Protein AF-A0A7J7PKA7-F1 (afdb_monomer_lite)

pLDDT: mean 72.41, std 15.95, range [41.19, 94.94]

Foldseek 3Di:
DVVVVVVVVVVVVVVVVVPPPCVVVCPVVCVVPDPPSADCQADDPRHGDDDQPQKDKFKDAPPHGDPDDDPPGDIDIDIGRHPDDDDDDDDDPDDDDDPDDDPD

Sequence (104 aa):
MARIAILACCCLLLIASTSAYPTFWVLEEEAVNDCLAHPEESEGRHPAPVADRTTTFQVTTDGAPATALCPGGQYDVVVDFGNSPRRALLTASAGTLGRATSPW

Secondary structure (DSSP, 8-state):
-HHHHHHHHHHHHHHHTT---GGGS--TTTTTT----S-SS-BTTBPPP---SS-EEEEEETTEE-SS--TT---EEEEE-TTS--------SSS---------

Radius of gyration: 20.8 Å; chains: 1; bounding box: 34×38×69 Å

Structure (mmCIF, N/CA/C/O backbone):
data_AF-A0A7J7PKA7-F1
#
_entry.id   AF-A0A7J7PKA7-F1
#
loop_
_atom_site.group_PDB
_atom_site.id
_atom_site.type_symbol
_atom_site.label_atom_id
_atom_site.label_alt_id
_atom_site.label_comp_id
_atom_site.label_asym_id
_atom_site.label_entity_id
_atom_site.label_seq_id
_atom_site.pdbx_PDB_ins_code
_atom_site.Cartn_x
_atom_site.Cartn_y
_atom_site.Cartn_z
_atom_site.occupancy
_atom_site.B_iso_or_equiv
_atom_site.auth_seq_id
_atom_site.auth_comp_id
_atom_site.auth_asym_id
_atom_site.auth_atom_id
_atom_site.pdbx_PDB_model_num
ATOM 1 N N . MET A 1 1 ? -4.080 -5.718 -53.547 1.00 62.16 1 MET A N 1
ATOM 2 C CA . MET A 1 1 ? -3.805 -6.820 -52.595 1.00 62.16 1 MET A CA 1
ATOM 3 C C . MET A 1 1 ? -2.705 -6.484 -51.583 1.00 62.16 1 MET A C 1
ATOM 5 O O . MET A 1 1 ? -2.960 -6.638 -50.399 1.00 62.16 1 MET A O 1
ATOM 9 N N . ALA A 1 2 ? -1.553 -5.927 -51.983 1.00 71.75 2 ALA A N 1
ATOM 10 C CA . ALA A 1 2 ? -0.456 -5.591 -51.053 1.00 71.75 2 ALA A CA 1
ATOM 11 C C . ALA A 1 2 ? -0.844 -4.676 -49.866 1.00 71.75 2 ALA A C 1
ATOM 13 O O . ALA A 1 2 ? -0.404 -4.901 -48.747 1.00 71.75 2 ALA A O 1
ATOM 14 N N . ARG A 1 3 ? -1.721 -3.682 -50.075 1.00 71.94 3 ARG A N 1
ATOM 15 C CA . ARG A 1 3 ? -2.152 -2.754 -49.008 1.00 71.94 3 ARG A CA 1
ATOM 16 C C . ARG A 1 3 ? -2.973 -3.425 -47.898 1.00 71.94 3 ARG A C 1
ATOM 18 O O . ARG A 1 3 ? -2.846 -3.041 -46.745 1.00 71.94 3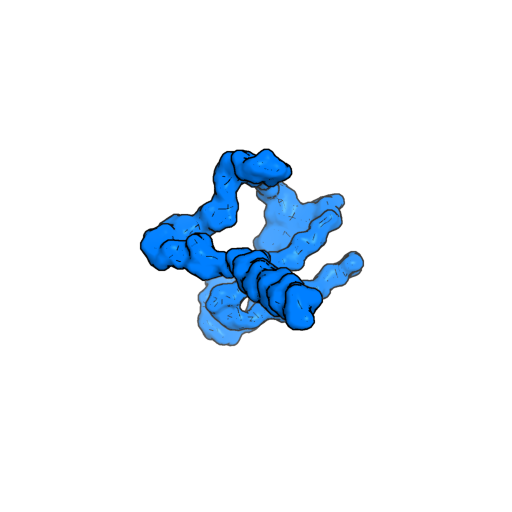 ARG A O 1
ATOM 25 N N . ILE A 1 4 ? -3.768 -4.441 -48.241 1.00 80.31 4 ILE A N 1
ATOM 26 C CA . ILE A 1 4 ? -4.563 -5.212 -47.269 1.00 80.31 4 ILE A CA 1
ATOM 27 C C . ILE A 1 4 ? -3.642 -6.145 -46.473 1.00 80.31 4 ILE A C 1
ATOM 29 O O . ILE A 1 4 ? -3.781 -6.251 -45.261 1.00 80.31 4 ILE A O 1
ATOM 33 N N . ALA A 1 5 ? -2.650 -6.749 -47.136 1.00 79.94 5 ALA A N 1
ATOM 34 C CA . ALA A 1 5 ? -1.658 -7.599 -46.483 1.00 79.94 5 ALA A CA 1
ATOM 35 C C . ALA A 1 5 ? -0.781 -6.824 -45.481 1.00 79.94 5 ALA A C 1
ATOM 37 O O . ALA A 1 5 ? -0.514 -7.323 -44.393 1.00 79.94 5 ALA A O 1
ATOM 38 N N . ILE A 1 6 ? -0.385 -5.589 -45.810 1.00 83.44 6 ILE A N 1
ATOM 39 C CA . ILE A 1 6 ? 0.383 -4.725 -44.898 1.00 83.44 6 ILE A CA 1
ATOM 40 C C . ILE A 1 6 ? -0.462 -4.333 -43.683 1.00 83.44 6 ILE A C 1
ATOM 42 O O . ILE A 1 6 ? 0.016 -4.447 -42.559 1.00 83.44 6 ILE A O 1
ATOM 46 N N . LEU A 1 7 ? -1.725 -3.937 -43.886 1.00 82.94 7 LEU A N 1
ATOM 47 C CA . LEU A 1 7 ? -2.607 -3.572 -42.775 1.00 82.94 7 LEU A CA 1
ATOM 48 C C . LEU A 1 7 ? -2.853 -4.765 -41.836 1.00 82.94 7 LEU A C 1
ATOM 50 O O . LEU A 1 7 ? -2.748 -4.624 -40.623 1.00 82.94 7 LEU A O 1
ATOM 54 N N . ALA A 1 8 ? -3.106 -5.952 -42.398 1.00 83.25 8 ALA A N 1
ATOM 55 C CA . ALA A 1 8 ? -3.288 -7.180 -41.629 1.00 83.25 8 ALA A CA 1
ATOM 56 C C . ALA A 1 8 ? -2.020 -7.573 -40.848 1.00 83.25 8 ALA A C 1
ATOM 58 O O . ALA A 1 8 ? -2.112 -7.956 -39.684 1.00 83.25 8 ALA A O 1
ATOM 59 N N . CYS A 1 9 ? -0.838 -7.418 -41.453 1.00 81.75 9 CYS A N 1
ATOM 60 C CA . CYS A 1 9 ? 0.447 -7.670 -40.800 1.00 81.75 9 CYS A CA 1
ATOM 61 C C . CYS A 1 9 ? 0.705 -6.685 -39.644 1.00 81.75 9 CYS A C 1
ATOM 63 O O . CYS A 1 9 ? 1.073 -7.102 -38.548 1.00 81.75 9 CYS A O 1
ATOM 65 N N . CYS A 1 10 ? 0.426 -5.391 -39.836 1.00 77.75 10 CYS A N 1
ATOM 66 C CA . CYS A 1 10 ? 0.538 -4.390 -38.773 1.00 77.75 10 CYS A CA 1
ATOM 67 C C . CYS A 1 10 ? -0.436 -4.652 -37.612 1.00 77.75 10 CYS A C 1
ATOM 69 O O . CYS A 1 10 ? -0.045 -4.516 -36.454 1.00 77.75 10 CYS A O 1
ATOM 71 N N . CYS A 1 11 ? -1.676 -5.067 -37.891 1.00 77.69 11 CYS A N 1
ATOM 72 C CA . CYS A 1 11 ? -2.639 -5.427 -36.846 1.00 77.69 11 CYS A CA 1
ATOM 73 C C . CYS A 1 11 ? -2.217 -6.682 -36.063 1.00 77.69 11 CYS A C 1
ATOM 75 O O . CYS A 1 11 ? -2.376 -6.709 -34.846 1.00 77.69 11 CYS A O 1
ATOM 77 N N . LEU A 1 12 ? -1.635 -7.689 -36.723 1.00 73.06 12 LEU A N 1
ATOM 78 C CA . LEU A 1 12 ? -1.100 -8.888 -36.060 1.00 73.06 12 LEU A CA 1
ATOM 79 C C . LEU A 1 12 ? 0.091 -8.570 -35.143 1.00 73.06 12 LEU A C 1
ATOM 81 O O . LEU A 1 12 ? 0.179 -9.113 -34.044 1.00 73.06 12 LEU A O 1
ATOM 85 N N . LEU A 1 13 ? 0.971 -7.653 -35.554 1.00 72.69 13 LEU A N 1
ATOM 86 C CA . LEU A 1 13 ? 2.106 -7.211 -34.736 1.00 72.69 13 LEU A CA 1
ATOM 87 C C . LEU A 1 13 ? 1.663 -6.398 -33.508 1.00 72.69 13 LEU A C 1
ATOM 89 O O . LEU A 1 13 ? 2.258 -6.533 -32.442 1.00 72.69 13 LEU A O 1
ATOM 93 N N . LEU A 1 14 ? 0.587 -5.613 -33.626 1.00 67.12 14 LEU A N 1
ATOM 94 C CA . LEU A 1 14 ? 0.029 -4.846 -32.507 1.00 67.12 14 LEU A CA 1
ATOM 95 C C . LEU A 1 14 ? -0.552 -5.742 -31.400 1.00 67.12 14 LEU A C 1
ATOM 97 O O . LEU A 1 14 ? -0.380 -5.435 -30.221 1.00 67.12 14 LEU A O 1
ATOM 101 N N . ILE A 1 15 ? -1.168 -6.873 -31.763 1.00 63.06 15 ILE A N 1
ATOM 102 C CA . ILE A 1 15 ? -1.707 -7.859 -30.806 1.00 63.06 15 ILE A CA 1
ATOM 103 C C . ILE A 1 15 ? -0.575 -8.579 -30.048 1.00 63.06 15 ILE A C 1
ATOM 105 O O . ILE A 1 15 ? -0.741 -8.935 -28.884 1.00 63.06 15 ILE A O 1
ATOM 109 N N . ALA A 1 16 ? 0.603 -8.745 -30.661 1.00 60.53 16 ALA A N 1
ATOM 110 C CA . ALA A 1 16 ? 1.773 -9.304 -29.976 1.00 60.53 16 ALA A CA 1
ATOM 111 C C . ALA A 1 16 ? 2.387 -8.320 -28.957 1.00 60.53 16 ALA A C 1
ATOM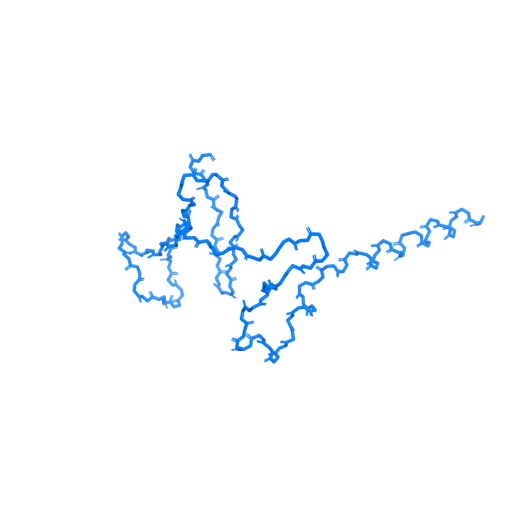 113 O O . ALA A 1 16 ? 2.908 -8.738 -27.921 1.00 60.53 16 ALA A O 1
ATOM 114 N N . SER A 1 17 ? 2.288 -7.010 -29.215 1.00 58.47 17 SER A N 1
ATOM 115 C CA . SER A 1 17 ? 2.863 -5.958 -28.362 1.00 58.47 17 SER A CA 1
ATOM 116 C C . SER A 1 17 ? 2.021 -5.553 -27.143 1.00 58.47 17 SER A C 1
ATOM 118 O O . SER A 1 17 ? 2.494 -4.770 -26.326 1.00 58.47 17 SER A O 1
ATOM 120 N N . THR A 1 18 ? 0.807 -6.086 -26.960 1.00 54.16 18 THR A N 1
ATOM 121 C CA . THR A 1 18 ? -0.017 -5.810 -25.760 1.00 54.16 18 THR A CA 1
ATOM 122 C C . THR A 1 18 ? 0.225 -6.783 -24.605 1.00 54.16 18 THR A C 1
ATOM 124 O O . THR A 1 18 ? -0.520 -6.792 -23.630 1.00 54.16 18 THR A O 1
ATOM 127 N N . SER A 1 19 ? 1.286 -7.583 -24.682 1.00 49.72 19 SER A N 1
ATOM 128 C CA . SER A 1 19 ? 1.644 -8.593 -23.688 1.00 49.72 19 SER A CA 1
ATOM 129 C C . SER A 1 19 ? 2.538 -8.063 -22.560 1.00 49.72 19 SER A C 1
ATOM 131 O O . SER A 1 19 ? 3.476 -8.725 -22.132 1.00 49.72 19 SER A O 1
ATOM 133 N N . ALA A 1 20 ? 2.212 -6.898 -21.994 1.00 45.75 20 ALA A N 1
ATOM 134 C CA . ALA A 1 20 ? 2.618 -6.596 -20.620 1.00 45.75 20 ALA A CA 1
ATOM 135 C C . ALA A 1 20 ? 1.716 -7.406 -19.672 1.00 45.75 20 ALA A C 1
ATOM 137 O O . ALA A 1 20 ? 0.859 -6.850 -18.993 1.00 45.75 20 ALA A O 1
ATOM 138 N N . TYR A 1 21 ? 1.824 -8.737 -19.716 1.00 49.00 21 TYR A N 1
ATOM 139 C CA . TYR A 1 21 ? 1.058 -9.622 -18.850 1.00 49.00 21 TYR A CA 1
ATOM 140 C C . TYR A 1 21 ? 1.786 -9.732 -17.507 1.00 49.00 21 TYR A C 1
ATOM 142 O O . TYR A 1 21 ? 2.873 -10.315 -17.460 1.00 49.00 21 TYR A O 1
ATOM 150 N N . PRO A 1 22 ? 1.192 -9.250 -16.401 1.00 49.12 22 PRO A N 1
ATOM 151 C CA . PRO A 1 22 ? 1.747 -9.459 -15.065 1.00 49.12 22 PRO A CA 1
ATOM 152 C C . PRO A 1 22 ? 1.937 -10.948 -14.742 1.00 49.12 22 PRO A C 1
ATOM 154 O O . PRO A 1 22 ? 2.774 -11.300 -13.926 1.00 49.12 22 PRO A O 1
ATOM 157 N N . THR A 1 23 ? 1.214 -11.841 -15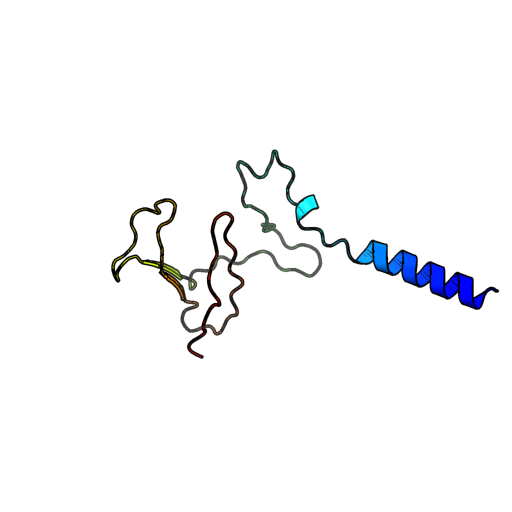.426 1.00 48.12 23 THR A N 1
ATOM 158 C CA . THR A 1 23 ? 1.298 -13.295 -15.246 1.00 48.12 23 THR A CA 1
ATOM 159 C C . THR A 1 23 ? 2.626 -13.919 -15.684 1.00 48.12 23 THR A C 1
ATOM 161 O O . THR A 1 23 ? 2.892 -15.039 -15.278 1.00 48.12 23 THR A O 1
ATOM 164 N N . PHE A 1 24 ? 3.479 -13.238 -16.463 1.00 48.47 24 PHE A N 1
ATOM 165 C CA . PHE A 1 24 ? 4.850 -13.724 -16.719 1.00 48.47 24 PHE A CA 1
ATOM 166 C C . PHE A 1 24 ? 5.842 -13.372 -15.600 1.00 48.47 24 PHE A C 1
ATOM 168 O O . PHE A 1 24 ? 6.935 -13.923 -15.576 1.00 48.47 24 PHE A O 1
ATOM 175 N N . TRP A 1 25 ? 5.461 -12.487 -14.676 1.00 47.22 25 TRP A N 1
ATOM 176 C CA . TRP A 1 25 ? 6.253 -12.110 -13.497 1.00 47.22 25 TRP A CA 1
ATOM 177 C C . TRP A 1 25 ? 5.852 -12.901 -12.248 1.00 47.22 25 TRP A C 1
ATOM 179 O O . TRP A 1 25 ? 6.406 -12.701 -11.175 1.00 47.22 25 TRP A O 1
ATOM 189 N N . VAL A 1 26 ? 4.867 -13.789 -12.385 1.00 46.19 26 VAL A N 1
ATOM 190 C CA . VAL A 1 26 ? 4.395 -14.680 -11.330 1.00 46.19 26 VAL A CA 1
ATOM 191 C C . VAL A 1 26 ? 4.771 -16.094 -11.752 1.00 46.19 26 VAL A C 1
ATOM 193 O O . VAL A 1 26 ? 3.940 -16.860 -12.232 1.00 46.19 26 VAL A O 1
ATOM 196 N N . LEU A 1 27 ? 6.054 -16.433 -11.637 1.00 49.94 27 LEU A N 1
ATOM 197 C CA . LEU A 1 27 ? 6.429 -17.837 -11.529 1.00 49.94 27 LEU A CA 1
ATOM 198 C C . LEU A 1 27 ? 5.949 -18.296 -10.148 1.00 49.94 27 LEU A C 1
ATOM 200 O O . LEU A 1 27 ? 6.374 -17.770 -9.122 1.00 49.94 27 LEU A O 1
ATOM 204 N N . GLU A 1 28 ? 5.001 -19.233 -10.132 1.00 51.53 28 GLU A N 1
ATOM 205 C CA . GLU A 1 28 ? 4.286 -19.693 -8.931 1.00 51.53 28 GLU A CA 1
ATOM 206 C C . GLU A 1 28 ? 5.208 -20.219 -7.808 1.00 51.53 28 GLU A C 1
ATOM 208 O O . GLU A 1 28 ? 4.777 -20.274 -6.660 1.00 51.53 28 GLU A O 1
ATOM 213 N N . GLU A 1 29 ? 6.475 -20.548 -8.095 1.00 48.12 29 GLU A N 1
ATOM 214 C CA . GLU A 1 29 ? 7.470 -20.953 -7.085 1.00 48.12 29 GLU A CA 1
ATOM 215 C C . GLU A 1 29 ? 8.230 -19.779 -6.431 1.00 48.12 29 GLU A C 1
ATOM 217 O O . GLU A 1 29 ? 8.651 -19.906 -5.282 1.00 48.12 29 GLU A O 1
ATOM 222 N N . GLU A 1 30 ? 8.358 -18.619 -7.088 1.00 47.03 30 GLU A N 1
ATOM 223 C CA . GLU A 1 30 ? 8.976 -17.410 -6.502 1.00 47.03 30 GLU A CA 1
ATOM 224 C C . GLU A 1 30 ? 7.958 -16.591 -5.690 1.00 47.03 30 GLU A C 1
ATOM 226 O O . GLU A 1 30 ? 8.288 -15.997 -4.662 1.00 47.03 30 GLU A O 1
ATOM 231 N N . ALA A 1 31 ? 6.681 -16.647 -6.080 1.00 48.66 31 ALA A N 1
ATOM 232 C CA . ALA A 1 31 ? 5.592 -15.895 -5.453 1.00 48.66 31 ALA A CA 1
ATOM 233 C C . ALA A 1 31 ? 5.278 -16.299 -3.996 1.00 48.66 31 ALA A C 1
ATOM 235 O O . ALA A 1 31 ? 4.569 -15.573 -3.300 1.00 48.66 31 ALA A O 1
ATOM 236 N N . VAL A 1 32 ? 5.775 -17.450 -3.521 1.00 47.06 32 VAL A N 1
ATOM 237 C CA . VAL A 1 32 ? 5.517 -17.936 -2.151 1.00 47.06 32 VAL A CA 1
ATOM 238 C C . VAL A 1 32 ? 6.505 -17.352 -1.133 1.00 47.06 32 VAL A C 1
ATOM 240 O O . VAL A 1 32 ? 6.177 -17.294 0.050 1.00 47.06 32 VAL A O 1
ATOM 243 N N . ASN A 1 33 ? 7.672 -16.863 -1.573 1.00 42.69 33 ASN A N 1
ATOM 244 C CA . ASN A 1 33 ? 8.663 -16.249 -0.680 1.00 42.69 33 ASN A CA 1
ATOM 245 C C . ASN A 1 33 ? 8.999 -14.795 -1.020 1.00 42.69 33 ASN A C 1
ATOM 247 O O . ASN A 1 33 ? 9.431 -14.079 -0.122 1.00 42.69 33 ASN A O 1
ATOM 251 N N . ASP A 1 34 ? 8.736 -14.340 -2.247 1.00 46.84 34 ASP A N 1
ATOM 252 C CA . ASP A 1 34 ? 9.103 -13.001 -2.688 1.00 46.84 34 ASP A CA 1
ATOM 253 C C . ASP A 1 34 ? 7.946 -12.293 -3.393 1.00 46.84 34 ASP A C 1
ATOM 255 O O . ASP A 1 34 ? 7.752 -12.363 -4.604 1.00 46.84 34 ASP A O 1
ATOM 259 N N . CYS A 1 35 ? 7.267 -11.426 -2.647 1.00 47.41 35 CYS A N 1
ATOM 260 C CA . CYS A 1 35 ? 6.657 -10.228 -3.224 1.00 47.41 35 CYS A CA 1
ATOM 261 C C . CYS A 1 35 ? 7.736 -9.220 -3.710 1.00 47.41 35 CYS A C 1
ATOM 263 O O . CYS A 1 35 ? 7.517 -8.012 -3.632 1.00 47.41 35 CYS A O 1
ATOM 265 N N . LEU A 1 36 ? 8.896 -9.680 -4.213 1.00 47.62 36 LEU A N 1
ATOM 266 C CA . LEU A 1 36 ? 9.976 -8.872 -4.802 1.00 47.62 36 LEU A CA 1
ATOM 267 C C . LEU A 1 36 ? 9.729 -8.594 -6.289 1.00 47.62 36 LEU A C 1
ATOM 269 O O . LEU A 1 36 ? 10.648 -8.571 -7.103 1.00 47.62 36 LEU A O 1
ATOM 273 N N . ALA A 1 37 ? 8.489 -8.282 -6.666 1.00 54.47 37 ALA A N 1
ATOM 274 C CA . ALA A 1 37 ? 8.168 -7.783 -8.008 1.00 54.47 37 ALA A CA 1
ATOM 275 C C . ALA A 1 37 ? 8.771 -6.384 -8.301 1.00 54.47 37 ALA A C 1
ATOM 277 O O . ALA A 1 37 ? 8.404 -5.725 -9.276 1.00 54.47 37 ALA A O 1
ATOM 278 N N . HIS A 1 38 ? 9.687 -5.907 -7.456 1.00 56.62 38 HIS A N 1
ATOM 279 C CA . HIS A 1 38 ? 10.427 -4.668 -7.617 1.00 56.62 38 HIS A CA 1
ATOM 280 C C . HIS A 1 38 ? 11.921 -5.002 -7.718 1.00 56.62 38 HIS A C 1
ATOM 282 O O . HIS A 1 38 ? 12.508 -5.377 -6.705 1.00 56.62 38 HIS A O 1
ATOM 288 N N . PRO A 1 39 ? 12.533 -4.875 -8.913 1.00 67.06 39 PRO A N 1
ATOM 289 C CA . PRO A 1 39 ? 13.964 -5.106 -9.096 1.00 67.06 39 PRO A CA 1
ATOM 290 C C . PRO A 1 39 ? 14.759 -4.245 -8.120 1.00 67.06 39 PRO A C 1
ATOM 292 O O . PRO A 1 39 ? 14.501 -3.051 -8.053 1.00 67.06 39 PRO A O 1
ATOM 295 N N . GLU A 1 40 ? 15.709 -4.807 -7.375 1.00 76.31 40 GLU A N 1
ATOM 296 C CA . GLU A 1 40 ? 16.555 -4.021 -6.457 1.00 76.31 40 GLU A CA 1
ATOM 297 C C . GLU A 1 40 ? 17.559 -3.129 -7.203 1.00 76.31 40 GLU A C 1
ATOM 299 O O . GLU A 1 40 ? 18.052 -2.136 -6.666 1.00 76.31 40 GLU A O 1
ATOM 304 N N . GLU A 1 41 ? 17.835 -3.462 -8.463 1.00 80.25 41 GLU A N 1
ATOM 305 C CA . GLU A 1 41 ? 18.758 -2.752 -9.339 1.00 80.25 41 GLU A CA 1
ATOM 306 C C . GLU A 1 41 ? 18.015 -1.944 -10.413 1.00 80.25 41 GLU A C 1
ATOM 308 O O . GLU A 1 41 ? 16.834 -2.147 -10.698 1.00 80.25 41 GLU A O 1
ATOM 313 N N . SER A 1 42 ? 18.713 -0.986 -11.024 1.00 84.12 42 SER A N 1
ATOM 314 C CA . SER A 1 42 ? 18.180 -0.245 -12.167 1.00 84.12 42 SER A CA 1
ATOM 315 C C . SER A 1 42 ? 18.101 -1.135 -13.407 1.00 84.12 42 SER A C 1
ATOM 317 O O . SER A 1 42 ? 19.099 -1.756 -13.763 1.00 84.12 42 SER A O 1
ATOM 319 N N . GLU A 1 43 ? 16.984 -1.085 -14.130 1.00 82.44 43 GLU A N 1
ATOM 320 C CA . GLU A 1 43 ? 16.795 -1.810 -15.392 1.00 82.44 43 GLU A CA 1
ATOM 321 C C . GLU A 1 43 ? 16.549 -0.820 -16.542 1.00 82.44 43 GLU A C 1
ATOM 323 O O . GLU A 1 43 ? 15.563 -0.070 -16.571 1.00 82.44 43 GLU A O 1
ATOM 328 N N . GLY A 1 44 ? 17.467 -0.784 -17.512 1.00 84.88 44 GLY A N 1
ATOM 329 C CA . GLY A 1 44 ? 17.399 0.112 -18.668 1.00 84.88 44 GLY A CA 1
ATOM 330 C C . GLY A 1 44 ? 17.315 1.599 -18.293 1.00 84.88 44 GLY A C 1
ATOM 331 O O . GLY A 1 44 ? 18.312 2.227 -17.949 1.00 84.88 44 GLY A O 1
ATOM 332 N N . ARG A 1 45 ? 16.122 2.194 -18.432 1.00 82.00 45 ARG A N 1
ATOM 333 C CA . ARG A 1 45 ? 15.852 3.614 -18.110 1.00 82.00 45 ARG A CA 1
ATOM 334 C C . ARG A 1 45 ? 15.182 3.814 -16.749 1.00 82.00 45 ARG A C 1
ATOM 336 O O . ARG A 1 45 ? 14.883 4.951 -16.389 1.00 82.00 45 ARG A O 1
ATOM 343 N N . HIS A 1 46 ? 14.913 2.735 -16.025 1.00 70.94 46 HIS A N 1
ATOM 344 C CA . HIS A 1 46 ? 14.256 2.782 -14.730 1.00 70.94 46 HIS A CA 1
ATOM 345 C C . HIS A 1 46 ? 15.318 2.768 -13.625 1.00 70.94 46 HIS A C 1
ATOM 347 O O . HIS A 1 46 ? 16.138 1.849 -13.597 1.00 70.94 46 HIS A O 1
ATOM 353 N N . PRO A 1 47 ? 15.356 3.782 -12.740 1.00 80.00 47 PRO A N 1
ATOM 354 C CA . PRO A 1 47 ? 16.284 3.776 -11.619 1.00 80.00 47 PRO A CA 1
ATOM 355 C C . PRO A 1 47 ? 15.920 2.666 -10.630 1.00 80.00 47 PRO A C 1
ATOM 357 O O . PRO A 1 47 ? 14.761 2.255 -10.551 1.00 80.00 47 PRO A O 1
ATOM 360 N N . ALA A 1 48 ? 16.914 2.231 -9.855 1.00 82.88 48 ALA A N 1
ATOM 361 C CA . ALA A 1 48 ? 16.698 1.326 -8.736 1.00 82.88 48 ALA A CA 1
ATOM 362 C C . ALA A 1 48 ? 15.666 1.915 -7.746 1.00 82.88 48 ALA A C 1
ATOM 364 O O . ALA A 1 48 ? 15.587 3.146 -7.602 1.00 82.88 48 ALA A O 1
ATOM 365 N N . PRO A 1 49 ? 14.887 1.074 -7.045 1.00 79.44 49 PRO A N 1
ATOM 366 C CA . PRO A 1 49 ? 13.966 1.514 -6.013 1.00 79.44 49 PRO A CA 1
ATOM 367 C C . PRO A 1 49 ? 14.686 2.316 -4.936 1.00 79.44 49 PRO A C 1
ATOM 369 O O . PRO A 1 49 ? 15.798 2.002 -4.514 1.00 79.44 49 PRO A O 1
ATOM 372 N N . VAL A 1 50 ? 14.014 3.353 -4.448 1.00 82.25 50 VAL A N 1
ATOM 373 C CA . VAL A 1 50 ? 14.484 4.136 -3.308 1.00 82.25 50 VAL A CA 1
ATOM 374 C C . VAL A 1 50 ? 13.587 3.820 -2.127 1.00 82.25 50 VAL A C 1
ATOM 376 O O . VAL A 1 50 ? 12.363 3.843 -2.252 1.00 82.25 50 VAL A O 1
ATOM 379 N N . ALA A 1 51 ? 14.197 3.549 -0.973 1.00 82.19 51 ALA A N 1
ATOM 380 C CA . ALA A 1 51 ? 13.460 3.304 0.257 1.00 82.19 51 ALA A CA 1
ATOM 381 C C . ALA A 1 51 ? 12.557 4.500 0.593 1.00 82.19 51 ALA A C 1
ATOM 383 O O . ALA A 1 51 ? 13.030 5.620 0.810 1.00 82.19 51 ALA A O 1
ATOM 384 N N . ASP A 1 52 ? 11.256 4.246 0.676 1.00 82.69 52 ASP A N 1
ATOM 385 C CA . ASP A 1 52 ? 10.277 5.253 1.043 1.00 82.69 52 ASP A CA 1
ATOM 386 C C . ASP A 1 52 ? 10.095 5.296 2.559 1.00 82.69 52 ASP A C 1
ATOM 388 O O . ASP A 1 52 ? 9.571 4.370 3.170 1.00 82.69 52 ASP A O 1
ATOM 392 N N . ARG A 1 53 ? 10.543 6.392 3.173 1.00 86.31 53 ARG A N 1
ATOM 393 C CA . ARG A 1 53 ? 10.416 6.626 4.621 1.00 86.31 53 ARG A CA 1
ATOM 394 C C . ARG A 1 53 ? 9.271 7.570 4.979 1.00 86.31 53 ARG A C 1
ATOM 396 O O . ARG A 1 53 ? 9.139 7.959 6.134 1.00 86.31 53 ARG A O 1
ATOM 403 N N . THR A 1 54 ? 8.512 7.998 3.977 1.00 89.69 54 THR A N 1
ATOM 404 C CA . THR A 1 54 ? 7.453 9.004 4.109 1.00 89.69 54 THR A CA 1
ATOM 405 C C . THR A 1 54 ? 6.070 8.402 3.971 1.00 89.69 54 THR A C 1
ATOM 407 O O . THR A 1 54 ? 5.145 8.888 4.612 1.00 89.69 54 THR A O 1
ATOM 410 N N . THR A 1 55 ? 5.931 7.345 3.169 1.00 89.56 55 THR A N 1
ATOM 411 C CA . THR A 1 55 ? 4.649 6.669 3.008 1.00 89.56 55 THR A CA 1
ATOM 412 C C . THR A 1 55 ? 4.298 5.882 4.260 1.00 89.56 55 THR A C 1
ATOM 414 O O . THR A 1 55 ? 5.096 5.075 4.738 1.00 89.56 55 THR A O 1
ATOM 417 N N . THR A 1 56 ? 3.087 6.084 4.772 1.00 89.62 56 THR A N 1
ATOM 418 C CA . THR A 1 56 ? 2.544 5.294 5.878 1.00 89.62 56 THR A CA 1
ATOM 419 C C . THR A 1 56 ? 1.216 4.665 5.487 1.00 89.62 56 THR A C 1
ATOM 421 O O . THR A 1 56 ? 0.446 5.227 4.707 1.00 89.62 56 THR A O 1
ATOM 424 N N . PHE A 1 57 ? 0.964 3.481 6.039 1.00 88.19 57 PHE A N 1
ATOM 425 C CA . PHE A 1 57 ? -0.290 2.756 5.892 1.00 88.19 57 PHE A CA 1
ATOM 426 C C . PHE A 1 57 ? -0.937 2.653 7.263 1.00 88.19 57 PHE A C 1
ATOM 428 O O . PHE A 1 57 ? -0.314 2.183 8.216 1.00 88.19 57 PHE A O 1
ATOM 435 N N . GLN A 1 58 ? -2.185 3.088 7.359 1.00 90.56 58 GLN A N 1
ATOM 436 C CA . GLN A 1 58 ? -2.991 2.929 8.558 1.00 90.56 58 GLN A CA 1
ATOM 437 C C . GLN A 1 58 ? -4.204 2.089 8.204 1.00 90.56 58 GLN A C 1
ATOM 439 O O . GLN A 1 58 ? -4.901 2.378 7.232 1.00 90.56 58 GLN A O 1
ATOM 444 N N . VAL A 1 59 ? -4.430 1.038 8.988 1.00 90.88 59 VAL A N 1
ATOM 445 C CA . VAL A 1 59 ? -5.603 0.181 8.852 1.00 90.88 59 VAL A CA 1
ATOM 446 C C . VAL A 1 59 ? -6.402 0.272 10.136 1.00 90.88 59 VAL A C 1
ATOM 448 O O . VAL A 1 59 ? -5.870 0.040 11.224 1.00 90.88 59 VAL A O 1
ATOM 451 N N . THR A 1 60 ? -7.674 0.628 10.014 1.00 93.44 60 THR A N 1
ATOM 452 C CA . THR A 1 60 ? -8.577 0.800 11.151 1.00 93.44 60 THR A CA 1
ATOM 453 C C . THR A 1 60 ? -9.871 0.020 10.957 1.00 93.44 60 THR A C 1
ATOM 455 O O . THR A 1 60 ? -10.299 -0.232 9.833 1.00 93.44 60 THR A O 1
ATOM 458 N N . THR A 1 61 ? -10.498 -0.356 12.067 1.00 93.88 61 THR A N 1
ATOM 459 C CA . THR A 1 61 ? -11.859 -0.904 12.136 1.00 93.88 61 THR A CA 1
ATOM 460 C C . THR A 1 61 ? -12.598 -0.157 13.236 1.00 93.88 61 THR A C 1
ATOM 462 O O . THR A 1 61 ? -12.035 0.061 14.309 1.00 93.88 61 THR A O 1
ATOM 465 N N . ASP A 1 62 ? -13.819 0.301 12.964 1.00 91.06 62 ASP A N 1
ATOM 466 C CA . ASP A 1 62 ? -14.645 1.053 13.924 1.00 91.06 62 ASP A CA 1
ATOM 467 C C . ASP A 1 62 ? -13.918 2.253 14.573 1.00 91.06 62 ASP A C 1
ATOM 469 O O . ASP A 1 62 ? -14.096 2.565 15.751 1.00 91.06 62 ASP A O 1
ATOM 473 N N . GLY A 1 63 ? -13.053 2.923 13.803 1.00 89.06 63 GLY A N 1
ATOM 474 C CA . GLY A 1 63 ? -12.268 4.077 14.256 1.00 89.06 63 GLY A CA 1
ATOM 475 C C . GLY A 1 63 ? -11.053 3.752 15.136 1.00 89.06 63 GLY A C 1
ATOM 476 O O . GLY A 1 63 ? -10.374 4.677 15.580 1.00 89.06 63 GLY A O 1
ATOM 477 N N . ALA A 1 64 ? -10.743 2.475 15.377 1.00 92.62 64 ALA A N 1
ATOM 478 C CA . ALA A 1 64 ? -9.568 2.037 16.129 1.00 92.62 64 ALA A CA 1
ATOM 479 C C . ALA A 1 64 ? -8.546 1.317 15.228 1.00 92.62 64 ALA A C 1
ATOM 481 O O . ALA A 1 64 ? -8.941 0.703 14.234 1.00 92.62 64 ALA A O 1
ATOM 482 N N . PRO A 1 65 ? -7.238 1.339 15.557 1.00 94.94 65 PRO A N 1
ATOM 483 C CA . PRO A 1 65 ? -6.232 0.567 14.829 1.00 94.94 65 PRO A CA 1
ATOM 484 C C . PRO A 1 65 ? -6.586 -0.922 14.772 1.00 94.94 65 PRO A C 1
ATOM 486 O O . PRO A 1 65 ? -6.795 -1.562 15.805 1.00 94.94 65 PRO A O 1
ATOM 489 N N . ALA A 1 66 ? -6.632 -1.480 13.563 1.00 92.44 66 ALA A N 1
ATOM 490 C CA . ALA A 1 66 ? -6.865 -2.900 13.366 1.00 92.44 66 ALA A CA 1
ATOM 491 C C . ALA A 1 66 ? -5.578 -3.670 13.692 1.00 92.44 66 ALA A C 1
ATOM 493 O O . ALA A 1 66 ? -4.572 -3.549 12.998 1.00 92.44 66 ALA A O 1
ATOM 494 N N . THR A 1 67 ? -5.604 -4.473 14.756 1.00 91.25 67 THR A N 1
ATOM 495 C CA . THR A 1 67 ? -4.473 -5.337 15.142 1.00 91.25 67 THR A CA 1
ATOM 496 C C . THR A 1 67 ? -4.502 -6.697 14.442 1.00 91.25 67 THR A C 1
ATOM 498 O O . THR A 1 67 ? -3.495 -7.401 14.427 1.00 91.25 67 THR A O 1
ATOM 501 N N . ALA A 1 68 ? -5.644 -7.058 13.852 1.00 87.44 68 ALA A N 1
ATOM 502 C CA . ALA A 1 68 ? -5.846 -8.261 13.059 1.00 87.44 68 ALA A CA 1
ATOM 503 C C . ALA A 1 68 ? -6.876 -8.008 11.947 1.00 87.44 68 ALA A C 1
ATOM 505 O O . ALA A 1 68 ? -7.789 -7.193 12.104 1.00 87.44 68 ALA A O 1
ATOM 506 N N . LEU A 1 69 ? -6.738 -8.742 10.839 1.00 86.19 69 LEU A N 1
ATOM 507 C CA . LEU A 1 69 ? -7.682 -8.736 9.722 1.00 86.19 69 LEU A CA 1
ATOM 508 C C . LEU A 1 69 ? -8.491 -10.034 9.734 1.00 86.19 69 LEU A C 1
ATOM 510 O O . LEU A 1 69 ? -7.942 -11.127 9.606 1.00 86.19 69 LEU A O 1
ATOM 514 N N . CYS A 1 70 ? -9.800 -9.906 9.895 1.00 82.88 70 CYS A N 1
ATOM 515 C CA . CYS A 1 70 ? -10.753 -11.000 9.945 1.00 82.88 70 CYS A CA 1
ATOM 516 C C . CYS A 1 70 ? -11.451 -11.145 8.584 1.00 82.88 70 CYS A C 1
ATOM 518 O O . CYS A 1 70 ? -11.849 -10.137 7.990 1.00 82.88 70 CYS A O 1
ATOM 520 N N . PRO A 1 71 ? -11.662 -12.380 8.090 1.00 83.19 71 PRO A N 1
ATOM 521 C CA . PRO A 1 71 ? -12.423 -12.609 6.866 1.00 83.19 71 PRO A CA 1
ATOM 522 C C . PRO A 1 71 ? -13.820 -11.982 6.928 1.00 83.19 71 PRO A C 1
ATOM 524 O O . PRO A 1 71 ? -14.538 -12.144 7.913 1.00 83.19 71 PRO A O 1
ATOM 527 N N . GLY A 1 72 ? -14.205 -11.274 5.865 1.00 82.62 72 GLY A N 1
ATOM 528 C CA . GLY A 1 72 ? -15.498 -10.588 5.774 1.00 82.62 72 GLY A CA 1
ATOM 529 C C . GLY A 1 72 ? -15.606 -9.294 6.590 1.00 82.62 72 GLY A C 1
ATOM 530 O O . GLY A 1 72 ? -16.646 -8.644 6.528 1.00 82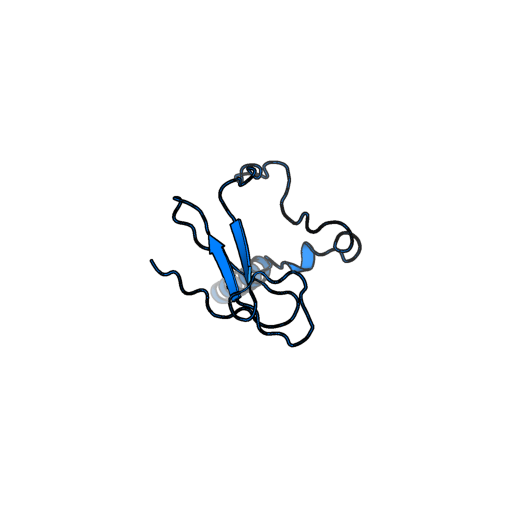.62 72 GLY A O 1
ATOM 531 N N . GLY A 1 73 ? -14.559 -8.906 7.326 1.00 85.94 73 GLY A N 1
ATOM 532 C CA . GLY A 1 73 ? -14.501 -7.6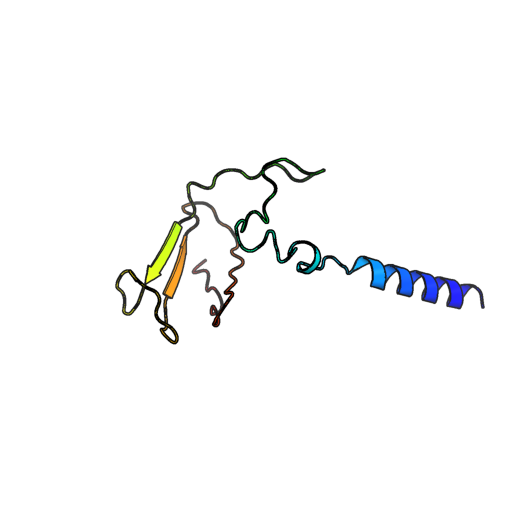22 8.017 1.00 85.94 73 GLY A CA 1
ATOM 533 C C . GLY A 1 73 ? -14.385 -6.450 7.041 1.00 85.94 73 GLY A C 1
ATOM 534 O O . GLY A 1 73 ? -13.767 -6.565 5.980 1.00 85.94 73 GLY A O 1
ATOM 535 N N . GLN A 1 74 ? -14.973 -5.317 7.414 1.00 88.25 74 GLN A N 1
ATOM 536 C CA . GLN A 1 74 ? -14.784 -4.052 6.716 1.00 88.25 74 GLN A CA 1
ATOM 537 C C . GLN A 1 74 ? -13.706 -3.246 7.438 1.00 88.25 74 GLN A C 1
ATOM 539 O O . GLN A 1 74 ? -13.749 -3.102 8.656 1.00 88.25 74 GLN A O 1
ATOM 544 N N . TYR A 1 75 ? -12.751 -2.725 6.675 1.00 88.81 75 TYR A N 1
ATOM 545 C CA . TYR A 1 75 ? -11.616 -1.972 7.192 1.00 88.81 75 TYR A CA 1
ATOM 546 C C . TYR A 1 75 ? -11.445 -0.687 6.399 1.00 88.81 75 TYR A C 1
ATOM 548 O O . TYR A 1 75 ? -11.609 -0.681 5.176 1.00 88.81 75 TYR A O 1
ATOM 556 N N . ASP A 1 76 ? -11.050 0.371 7.092 1.00 89.44 76 ASP A N 1
ATOM 557 C CA . ASP A 1 76 ? -10.596 1.598 6.460 1.00 89.44 76 ASP A CA 1
ATOM 558 C C . ASP A 1 76 ? -9.081 1.525 6.291 1.00 89.44 76 ASP A C 1
ATOM 560 O O . ASP A 1 76 ? -8.345 1.256 7.244 1.00 89.44 76 ASP A O 1
ATOM 564 N N . VAL A 1 77 ? -8.617 1.748 5.063 1.00 87.56 77 VAL A N 1
ATOM 565 C CA . VAL A 1 77 ? -7.194 1.783 4.720 1.00 87.56 77 VAL A CA 1
ATOM 566 C C . VAL A 1 77 ? -6.853 3.191 4.265 1.00 87.56 77 VAL A C 1
ATOM 568 O O . VAL A 1 77 ? -7.361 3.664 3.247 1.00 87.56 77 VAL A O 1
ATOM 571 N N . VAL A 1 78 ? -5.968 3.847 5.006 1.00 86.94 78 VAL A N 1
ATOM 572 C CA . VAL A 1 78 ? -5.456 5.179 4.682 1.00 86.94 78 VAL A CA 1
ATOM 573 C C . VAL A 1 78 ? -3.996 5.056 4.274 1.00 86.94 78 VAL A C 1
ATOM 575 O O . VAL A 1 78 ? -3.189 4.454 4.984 1.00 86.94 78 VAL A O 1
ATOM 578 N N . VAL A 1 79 ? -3.670 5.643 3.123 1.00 86.75 79 VAL A N 1
ATOM 579 C CA . VAL A 1 79 ? -2.297 5.778 2.633 1.00 86.75 79 VAL A CA 1
ATOM 580 C C . VAL A 1 79 ? -1.937 7.252 2.646 1.00 86.75 79 VAL A C 1
ATOM 582 O O . VAL A 1 79 ? -2.581 8.056 1.973 1.00 86.75 79 VAL A O 1
ATOM 585 N N . ASP A 1 80 ? -0.916 7.594 3.420 1.00 87.94 80 ASP A N 1
ATOM 586 C CA . ASP A 1 80 ? -0.415 8.957 3.571 1.00 87.94 80 ASP A CA 1
ATOM 587 C C . ASP A 1 80 ? 0.989 9.041 2.962 1.00 87.94 80 ASP A C 1
ATOM 589 O O . ASP A 1 80 ? 1.819 8.172 3.217 1.00 87.94 80 ASP A O 1
ATOM 593 N N . PHE A 1 81 ? 1.243 10.063 2.142 1.00 89.44 81 PHE A N 1
ATOM 594 C CA . PHE A 1 81 ? 2.516 10.288 1.438 1.00 89.44 81 PHE A CA 1
ATOM 595 C C . PHE A 1 81 ? 3.343 11.434 2.054 1.00 89.44 81 PHE A C 1
ATOM 597 O O . PHE A 1 81 ? 4.227 12.013 1.410 1.00 89.44 81 PHE A O 1
ATOM 604 N N . GLY A 1 82 ? 3.032 11.806 3.293 1.00 87.62 82 GLY A N 1
ATOM 605 C CA . GLY A 1 82 ? 3.521 12.989 3.978 1.00 87.62 82 GLY A CA 1
ATOM 606 C C . GLY A 1 82 ? 3.234 14.260 3.180 1.00 87.62 82 GLY A C 1
ATOM 607 O O . GLY A 1 82 ? 2.151 14.471 2.641 1.00 87.62 82 GLY A O 1
ATOM 608 N N . ASN A 1 83 ? 4.259 15.101 3.044 1.00 85.31 83 ASN A N 1
ATOM 609 C CA . ASN A 1 83 ? 4.176 16.363 2.301 1.00 85.31 83 ASN A CA 1
ATOM 610 C C . ASN A 1 83 ? 4.343 16.199 0.776 1.00 85.31 83 ASN A C 1
ATOM 612 O O . ASN A 1 83 ? 4.514 17.190 0.065 1.00 85.31 83 ASN A O 1
ATOM 616 N N . SER A 1 84 ? 4.367 14.967 0.257 1.00 80.12 84 SER A N 1
ATOM 617 C CA . SER A 1 84 ? 4.602 14.691 -1.160 1.00 80.12 84 SER A CA 1
ATOM 618 C C . SER A 1 84 ? 3.289 14.316 -1.854 1.00 80.12 84 SER A C 1
ATOM 620 O O . SER A 1 84 ? 2.716 13.278 -1.531 1.00 80.12 84 SER A O 1
ATOM 622 N N . PRO A 1 85 ? 2.798 15.098 -2.834 1.00 76.88 85 PRO A N 1
ATOM 623 C CA . PRO A 1 85 ? 1.612 14.714 -3.587 1.00 76.88 85 PRO A CA 1
ATOM 624 C C . PRO A 1 85 ? 1.950 13.542 -4.515 1.00 76.88 85 PRO A C 1
ATOM 626 O O . PRO A 1 85 ? 2.728 13.683 -5.461 1.00 76.88 85 PRO A O 1
ATOM 629 N N . ARG A 1 86 ? 1.364 12.372 -4.248 1.00 79.19 86 ARG A N 1
ATOM 630 C CA . ARG A 1 86 ? 1.559 11.149 -5.039 1.00 79.19 86 ARG A CA 1
ATOM 631 C C . ARG A 1 86 ? 0.223 10.497 -5.362 1.00 79.19 86 ARG A C 1
ATOM 633 O O . ARG A 1 86 ? -0.780 10.721 -4.690 1.00 79.19 86 ARG A O 1
ATOM 640 N N . ARG A 1 87 ? 0.211 9.682 -6.417 1.00 73.12 87 ARG A N 1
ATOM 641 C CA . ARG A 1 87 ? -0.938 8.844 -6.776 1.00 73.12 87 ARG A CA 1
ATOM 642 C C . ARG A 1 87 ? -0.707 7.437 -6.246 1.00 73.12 87 ARG A C 1
ATOM 644 O O . ARG A 1 87 ? 0.357 6.873 -6.479 1.00 73.12 87 ARG A O 1
ATOM 651 N N . ALA A 1 88 ? -1.713 6.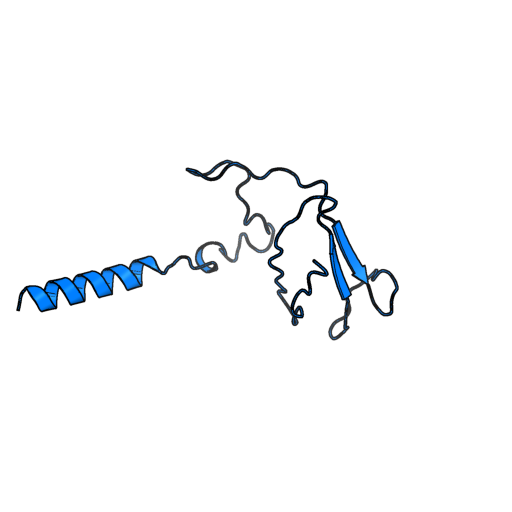880 -5.582 1.00 72.75 88 ALA A N 1
ATOM 652 C CA . ALA A 1 88 ? -1.711 5.490 -5.151 1.00 72.75 88 ALA A CA 1
ATOM 653 C C . ALA A 1 88 ? -2.444 4.611 -6.173 1.00 72.75 88 ALA A C 1
ATOM 655 O O . ALA A 1 88 ? -3.513 4.985 -6.661 1.00 72.75 88 ALA A O 1
ATOM 656 N N . LEU A 1 89 ? -1.901 3.425 -6.441 1.00 72.62 89 LEU A N 1
ATOM 657 C CA . LEU A 1 89 ? -2.656 2.301 -6.985 1.00 72.62 89 LEU A CA 1
ATOM 658 C C . LEU A 1 89 ? -2.768 1.262 -5.873 1.00 72.62 89 LEU A C 1
ATOM 660 O O . LEU A 1 89 ? -1.755 0.737 -5.423 1.00 72.62 89 LEU A O 1
ATOM 664 N N . LEU A 1 90 ? -3.987 0.994 -5.416 1.00 74.44 90 LEU A N 1
ATOM 665 C CA . LEU A 1 90 ? -4.238 0.027 -4.353 1.00 74.44 90 LEU A CA 1
ATOM 666 C C . LEU A 1 90 ? -4.823 -1.248 -4.954 1.00 74.44 90 LEU A C 1
ATOM 668 O O . LEU A 1 90 ? -5.744 -1.187 -5.768 1.00 74.44 90 LEU A O 1
ATOM 672 N N . THR A 1 91 ? -4.288 -2.394 -4.546 1.00 74.12 91 THR A N 1
ATOM 673 C CA . THR A 1 91 ? -4.770 -3.718 -4.952 1.00 74.12 91 THR A CA 1
ATOM 674 C C . THR A 1 91 ? -5.000 -4.571 -3.709 1.00 74.12 91 THR A C 1
ATOM 676 O O . THR A 1 91 ? -4.319 -4.398 -2.701 1.00 74.12 91 THR A O 1
ATOM 679 N N . ALA A 1 92 ? -5.983 -5.467 -3.764 1.00 75.62 92 ALA A N 1
ATOM 680 C CA . ALA A 1 92 ? -6.208 -6.478 -2.739 1.00 75.62 92 ALA A CA 1
ATOM 681 C C . ALA A 1 92 ? -6.275 -7.848 -3.408 1.00 75.62 92 ALA A C 1
ATOM 683 O O . ALA A 1 92 ? -6.958 -8.013 -4.418 1.00 75.62 92 ALA A O 1
ATOM 684 N N . SER A 1 93 ? -5.564 -8.822 -2.841 1.00 69.44 93 SER A N 1
ATOM 685 C CA . SER A 1 93 ? -5.587 -10.217 -3.294 1.00 69.44 93 SER A CA 1
ATOM 686 C C . SER A 1 93 ? -6.886 -10.935 -2.911 1.00 69.44 93 SER A C 1
ATOM 688 O O . SER A 1 93 ? -7.278 -11.891 -3.573 1.00 69.44 93 SER A O 1
ATOM 690 N N . ALA A 1 94 ? -7.576 -10.456 -1.872 1.00 67.19 94 ALA A N 1
ATOM 691 C CA . ALA A 1 94 ? -8.888 -10.927 -1.449 1.00 67.19 94 ALA A CA 1
ATOM 692 C C . ALA A 1 94 ? -9.757 -9.749 -0.980 1.00 67.19 94 ALA A C 1
ATOM 694 O O . ALA A 1 94 ? -9.296 -8.883 -0.237 1.00 67.19 94 ALA A O 1
ATOM 695 N N . GLY A 1 95 ? -11.025 -9.732 -1.399 1.00 71.88 95 GLY A N 1
ATOM 696 C CA . GLY A 1 95 ? -11.959 -8.637 -1.127 1.00 71.88 95 GLY A CA 1
ATOM 697 C C . GLY A 1 95 ? -11.884 -7.507 -2.156 1.00 71.88 95 GLY A C 1
ATOM 698 O O . GLY A 1 95 ? -11.384 -7.678 -3.266 1.00 71.88 95 GLY A O 1
ATOM 699 N N . THR A 1 96 ? -12.423 -6.344 -1.799 1.00 71.62 96 THR A N 1
ATOM 700 C CA . THR A 1 96 ? -12.456 -5.159 -2.664 1.00 71.62 96 THR A CA 1
ATOM 701 C C . THR A 1 96 ? -11.992 -3.944 -1.883 1.00 71.62 96 THR A C 1
ATOM 703 O O . THR A 1 96 ? -12.591 -3.606 -0.864 1.00 71.62 96 THR A O 1
ATOM 706 N N . LEU A 1 97 ? -10.970 -3.254 -2.382 1.00 71.19 97 LEU A N 1
ATOM 707 C CA . LEU A 1 97 ? -10.654 -1.907 -1.919 1.00 71.19 97 LEU A CA 1
ATOM 708 C C . LEU A 1 97 ? -11.582 -0.937 -2.648 1.00 71.19 97 LEU A C 1
ATOM 710 O O . LEU A 1 97 ? -11.747 -1.019 -3.867 1.00 71.19 97 LEU A O 1
ATOM 714 N N . GLY A 1 98 ? -12.233 -0.054 -1.894 1.00 65.75 98 GLY A N 1
ATOM 715 C CA . GLY A 1 98 ? -13.085 0.983 -2.464 1.00 65.75 98 GLY A CA 1
ATOM 716 C C . GLY A 1 98 ? -12.306 1.951 -3.361 1.00 65.75 98 GLY A C 1
ATOM 717 O O . GLY A 1 98 ? -11.089 1.866 -3.535 1.00 65.75 98 GLY A O 1
ATOM 718 N N . ARG A 1 99 ? -13.013 2.928 -3.934 1.00 58.09 99 ARG A N 1
ATOM 719 C CA . ARG A 1 99 ? -12.360 4.006 -4.681 1.00 58.09 99 ARG A CA 1
ATOM 720 C C . ARG A 1 99 ? -11.594 4.886 -3.694 1.00 58.09 99 ARG A C 1
ATOM 722 O O . ARG A 1 99 ? -12.216 5.483 -2.822 1.00 58.09 99 ARG A O 1
ATOM 729 N N . ALA A 1 100 ? -10.276 4.993 -3.852 1.00 55.62 100 ALA A N 1
ATOM 730 C CA . ALA A 1 100 ? -9.480 5.940 -3.080 1.00 55.62 100 ALA A CA 1
ATOM 731 C C . ALA A 1 100 ? -10.010 7.363 -3.323 1.00 55.62 100 ALA A C 1
ATOM 733 O O . ALA A 1 100 ? -9.943 7.879 -4.442 1.00 55.62 100 ALA A O 1
ATOM 734 N N . THR A 1 101 ? -10.570 7.988 -2.292 1.00 49.72 101 THR A N 1
ATOM 735 C CA . THR A 1 101 ? -10.908 9.409 -2.314 1.00 49.72 101 THR A CA 1
ATOM 736 C C . THR A 1 101 ? -9.696 10.173 -1.804 1.00 49.72 101 THR A C 1
ATOM 738 O O . THR A 1 101 ? -9.439 10.194 -0.604 1.00 49.72 101 THR A O 1
ATOM 741 N N . SER A 1 102 ? -8.925 10.770 -2.716 1.00 46.59 102 SER A N 1
ATOM 742 C CA . SER A 1 102 ? -7.959 11.806 -2.337 1.00 46.59 102 SER A CA 1
ATOM 743 C C . SER A 1 102 ? -8.754 12.998 -1.794 1.00 46.59 102 SER A C 1
ATOM 745 O O . SER A 1 102 ? -9.638 13.473 -2.510 1.00 46.59 102 SER A O 1
ATOM 747 N N . PRO A 1 103 ? -8.491 13.492 -0.569 1.00 42.12 103 PRO A N 1
ATOM 748 C CA . PRO A 1 103 ? -9.087 14.742 -0.095 1.00 42.12 103 PRO A CA 1
ATOM 749 C C . PRO A 1 103 ? -8.509 15.987 -0.798 1.00 42.12 103 PRO A C 1
ATOM 751 O O . PRO A 1 103 ? -8.900 17.103 -0.463 1.00 42.12 103 PRO A O 1
ATOM 754 N N . TRP A 1 104 ? -7.604 15.794 -1.765 1.00 41.19 104 TRP A N 1
ATOM 755 C CA . TRP A 1 104 ? -6.967 16.830 -2.577 1.00 41.19 104 TRP A CA 1
ATOM 756 C C . TRP A 1 104 ? -7.308 16.659 -4.053 1.00 41.19 104 TRP A C 1
ATOM 758 O O . TRP A 1 104 ? -7.116 15.522 -4.559 1.00 41.19 104 TRP A O 1
#